Protein AF-A0A9E1RRP9-F1 (afdb_monomer)

Foldseek 3Di:
DAKDAFWDQWFKWKKKWFKQLQFKAFDDDKDAKPQCVPFDKDWDSPDRRMIIIMTGDLIGGGHMITGIDTDMDTNYDAQDKMKGFMDIPDIAGNVRDGDDDDDDIDMDGHHPPVRARQLDPPRPRDQDLVSLVVLDCQQVPVDPDDCSLVPVPPVGRHNVSSVVSVCSRVVVD

Radius of gyration: 20.76 Å; Cα contacts (8 Å, |Δi|>4): 388; chains: 1; bounding box: 47×28×56 Å

Mean predicted aligned error: 5.24 Å

Structure (mmCIF, N/CA/C/O backbone):
data_AF-A0A9E1RRP9-F1
#
_entry.id   AF-A0A9E1RRP9-F1
#
loop_
_atom_site.group_PDB
_atom_site.id
_atom_site.type_symbol
_atom_site.label_atom_id
_atom_site.label_alt_id
_atom_site.label_comp_id
_atom_site.label_asym_id
_atom_site.label_entity_id
_atom_site.label_seq_id
_atom_site.pdbx_PDB_ins_code
_atom_site.Cartn_x
_atom_site.Cartn_y
_atom_site.Cartn_z
_atom_site.occupancy
_atom_site.B_iso_or_equiv
_atom_site.auth_seq_id
_atom_site.auth_comp_id
_atom_site.auth_asym_id
_atom_site.auth_atom_id
_atom_site.pdbx_PDB_model_num
ATOM 1 N N . PRO A 1 1 ? -2.153 -0.685 -7.181 1.00 95.00 1 PRO A N 1
ATOM 2 C CA . PRO A 1 1 ? -1.356 -0.326 -8.383 1.00 95.00 1 PRO A CA 1
ATOM 3 C C . PRO A 1 1 ? -0.142 0.499 -7.963 1.00 95.00 1 PRO A C 1
ATOM 5 O O . PRO A 1 1 ? -0.232 1.221 -6.974 1.00 95.00 1 PRO A O 1
ATOM 8 N N . VAL A 1 2 ? 0.952 0.414 -8.715 1.00 97.69 2 VAL A N 1
ATOM 9 C CA . VAL A 1 2 ? 2.134 1.271 -8.552 1.00 97.69 2 VAL A CA 1
ATOM 10 C C . VAL A 1 2 ? 2.163 2.253 -9.710 1.00 97.69 2 VAL A C 1
ATOM 12 O O . VAL A 1 2 ? 2.036 1.839 -10.865 1.00 97.69 2 VAL A O 1
ATOM 15 N N . TYR A 1 3 ? 2.317 3.539 -9.410 1.00 98.12 3 TYR A N 1
ATOM 16 C CA . TYR A 1 3 ? 2.347 4.603 -10.406 1.00 98.12 3 TYR A CA 1
ATOM 17 C C . TYR A 1 3 ? 3.750 5.168 -10.574 1.00 98.12 3 TYR A C 1
ATOM 19 O O . TYR A 1 3 ? 4.485 5.317 -9.602 1.00 98.12 3 TYR A O 1
ATOM 27 N N . LEU A 1 4 ? 4.061 5.559 -11.805 1.00 97.62 4 LEU A N 1
ATOM 28 C CA . LEU A 1 4 ? 5.110 6.523 -12.094 1.00 97.62 4 LEU A CA 1
ATOM 29 C C . LEU A 1 4 ? 4.428 7.824 -12.516 1.00 97.62 4 LEU A C 1
ATOM 31 O O . LEU A 1 4 ? 3.531 7.822 -13.365 1.00 97.62 4 LEU A O 1
ATOM 35 N N . LEU A 1 5 ? 4.804 8.921 -11.866 1.00 97.81 5 LEU A N 1
ATOM 36 C CA . LEU A 1 5 ? 4.185 10.228 -12.050 1.00 97.81 5 LEU A CA 1
ATOM 37 C C . LEU A 1 5 ? 5.141 11.131 -12.816 1.00 97.81 5 LEU A C 1
ATOM 39 O O . LEU A 1 5 ? 6.305 11.226 -12.442 1.00 97.81 5 LEU A O 1
ATOM 43 N N . ARG A 1 6 ? 4.628 11.835 -13.833 1.00 96.62 6 ARG A N 1
ATOM 44 C CA . ARG A 1 6 ? 5.395 12.830 -14.605 1.00 96.62 6 ARG A CA 1
ATOM 45 C C . ARG A 1 6 ? 6.738 12.281 -15.105 1.00 96.62 6 ARG A C 1
ATOM 47 O O . ARG A 1 6 ? 7.742 12.979 -15.055 1.00 96.62 6 ARG A O 1
ATOM 54 N N . SER A 1 7 ? 6.738 11.033 -15.568 1.00 95.38 7 SER A N 1
ATOM 55 C CA . SER A 1 7 ? 7.911 10.428 -16.183 1.00 95.38 7 SER A CA 1
ATOM 56 C C . SER A 1 7 ? 8.365 11.276 -17.360 1.00 95.38 7 SER A C 1
ATOM 58 O O . SER A 1 7 ? 7.553 11.622 -18.224 1.00 95.38 7 SER A O 1
ATOM 60 N N . ASP A 1 8 ? 9.655 11.565 -17.401 1.00 95.31 8 ASP A N 1
ATOM 61 C CA . ASP A 1 8 ? 10.310 12.210 -18.523 1.00 95.31 8 ASP A CA 1
ATOM 62 C C . ASP A 1 8 ? 11.466 11.304 -18.936 1.00 95.31 8 ASP A C 1
ATOM 64 O O . ASP A 1 8 ? 12.505 11.261 -18.288 1.00 95.31 8 ASP A O 1
ATOM 68 N N . ASN A 1 9 ? 11.225 10.486 -19.962 1.00 96.44 9 ASN A N 1
ATOM 69 C CA . ASN A 1 9 ? 12.225 9.623 -20.584 1.00 96.44 9 ASN A CA 1
ATOM 70 C C . ASN A 1 9 ? 12.779 8.449 -19.739 1.00 96.44 9 ASN A C 1
ATOM 72 O O . ASN A 1 9 ? 13.891 7.994 -19.982 1.00 96.44 9 ASN A O 1
ATOM 76 N N . VAL A 1 10 ? 12.027 7.875 -18.794 1.00 97.94 10 VAL A N 1
ATOM 77 C CA . VAL A 1 10 ? 12.523 6.737 -17.983 1.00 97.94 10 VAL A CA 1
ATOM 78 C C . VAL A 1 10 ? 12.509 5.422 -18.775 1.00 97.94 10 VAL A C 1
ATOM 80 O O . VAL A 1 10 ? 11.447 4.945 -19.167 1.00 97.94 10 VAL A O 1
ATOM 83 N N . ALA A 1 11 ? 13.662 4.794 -19.000 1.00 98.00 11 ALA A N 1
ATOM 84 C CA . ALA A 1 11 ? 13.782 3.551 -19.774 1.00 98.00 11 ALA A CA 1
ATOM 85 C C . ALA A 1 11 ? 13.729 2.280 -18.922 1.00 98.00 11 ALA A C 1
ATOM 87 O O . ALA A 1 11 ? 13.244 1.244 -19.385 1.00 98.00 11 ALA A O 1
ATOM 88 N N . ASN A 1 12 ? 14.235 2.339 -17.690 1.00 98.25 12 ASN A N 1
ATOM 89 C CA . ASN A 1 12 ? 14.232 1.209 -16.769 1.00 98.25 12 ASN A CA 1
ATOM 90 C C . ASN A 1 12 ? 14.070 1.665 -15.316 1.00 98.25 12 ASN A C 1
ATOM 92 O O . ASN A 1 12 ? 14.429 2.794 -14.979 1.00 98.25 12 ASN A O 1
ATOM 96 N N . ILE A 1 13 ? 13.542 0.770 -14.477 1.00 98.38 13 ILE A N 1
ATOM 97 C CA . ILE A 1 13 ? 13.528 0.901 -13.016 1.00 98.38 13 ILE A CA 1
ATOM 98 C C . ILE A 1 13 ? 13.678 -0.491 -12.395 1.00 98.38 13 ILE A C 1
ATOM 100 O O . ILE A 1 13 ? 12.988 -1.416 -12.822 1.00 98.38 13 ILE A O 1
ATOM 104 N N . ASN A 1 14 ? 14.492 -0.603 -11.342 1.00 98.56 14 ASN A N 1
ATOM 105 C CA . ASN A 1 14 ? 14.400 -1.660 -10.333 1.00 98.56 14 ASN A CA 1
ATOM 106 C C . ASN A 1 14 ? 13.906 -1.056 -9.018 1.00 98.56 14 ASN A C 1
ATOM 108 O O . ASN A 1 14 ? 14.507 -0.113 -8.492 1.00 98.56 14 ASN A O 1
ATOM 112 N N . PHE A 1 15 ? 12.823 -1.601 -8.477 1.00 98.31 15 PHE A N 1
ATOM 113 C CA . PHE A 1 15 ? 12.250 -1.138 -7.223 1.00 98.31 15 PHE A CA 1
ATOM 114 C C . PHE A 1 15 ? 11.746 -2.294 -6.366 1.00 98.31 15 PHE A C 1
ATOM 116 O O . PHE A 1 15 ? 11.433 -3.380 -6.858 1.00 98.31 15 PHE A O 1
ATOM 123 N N . GLU A 1 16 ? 11.660 -2.047 -5.067 1.00 98.44 16 GLU A N 1
ATOM 124 C CA . GLU A 1 16 ? 11.088 -2.974 -4.105 1.00 98.44 16 GLU A CA 1
ATOM 125 C C . GLU A 1 16 ? 9.910 -2.313 -3.394 1.00 98.44 16 GLU A C 1
ATOM 127 O O . GLU A 1 16 ? 9.893 -1.100 -3.160 1.00 98.44 16 GLU A O 1
ATOM 132 N N . ILE A 1 17 ? 8.914 -3.127 -3.058 1.00 98.38 17 ILE A N 1
ATOM 133 C CA . ILE A 1 17 ? 7.827 -2.749 -2.162 1.00 98.38 17 ILE A CA 1
ATOM 134 C C . ILE A 1 17 ? 7.953 -3.593 -0.912 1.00 98.38 17 ILE A C 1
ATOM 136 O O . ILE A 1 17 ? 7.811 -4.814 -0.992 1.00 98.38 17 ILE A O 1
ATOM 140 N N . THR A 1 18 ? 8.182 -2.955 0.230 1.00 98.44 18 THR A N 1
ATOM 141 C CA . THR A 1 18 ? 8.157 -3.643 1.520 1.00 98.44 18 THR A CA 1
ATOM 142 C C . THR A 1 18 ? 6.806 -3.485 2.203 1.00 98.44 18 THR A C 1
ATOM 144 O O . THR A 1 18 ? 6.118 -2.477 2.027 1.00 98.44 18 THR A O 1
ATOM 147 N N . TYR A 1 19 ? 6.411 -4.521 2.938 1.00 98.38 19 TYR A N 1
ATOM 148 C CA . TYR A 1 19 ? 5.128 -4.634 3.627 1.00 98.38 19 TYR A CA 1
ATOM 149 C C . TYR A 1 19 ? 5.251 -5.564 4.846 1.00 98.38 19 TYR A C 1
ATOM 151 O O . TYR A 1 19 ? 6.247 -6.264 5.018 1.00 98.38 19 TYR A O 1
ATOM 159 N N . ASP A 1 20 ? 4.226 -5.585 5.695 1.00 98.06 20 ASP A N 1
ATOM 160 C CA . ASP A 1 20 ? 4.104 -6.521 6.813 1.00 98.06 20 ASP A CA 1
ATOM 161 C C . ASP A 1 20 ? 3.324 -7.750 6.341 1.00 98.06 20 ASP A C 1
ATOM 163 O O . ASP A 1 20 ? 2.123 -7.676 6.063 1.00 98.06 20 ASP A O 1
ATOM 167 N N . ALA A 1 21 ? 4.023 -8.881 6.246 1.00 97.69 21 ALA A N 1
ATOM 168 C CA . ALA A 1 21 ? 3.465 -10.145 5.775 1.00 97.69 21 ALA A CA 1
ATOM 169 C C . ALA A 1 21 ? 2.413 -10.751 6.720 1.00 97.69 21 ALA A C 1
ATOM 171 O O . ALA A 1 21 ? 1.678 -11.644 6.303 1.00 97.69 21 ALA A O 1
ATOM 172 N N . ASN A 1 22 ? 2.303 -10.2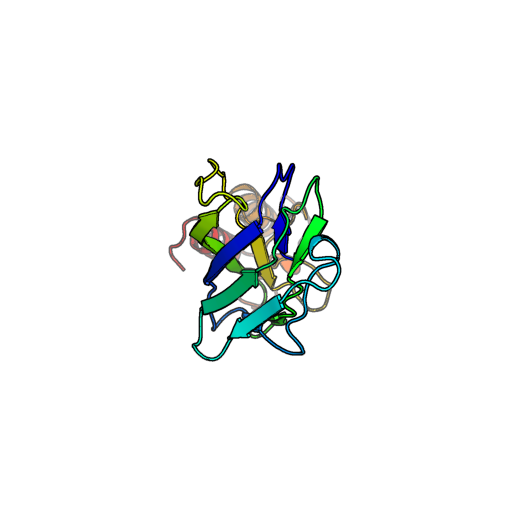65 7.961 1.00 97.31 22 ASN A N 1
ATOM 173 C CA . ASN A 1 22 ? 1.218 -10.647 8.867 1.00 97.31 22 ASN A CA 1
ATOM 174 C C . ASN A 1 22 ? -0.074 -9.865 8.594 1.00 97.31 22 ASN A C 1
ATOM 176 O O . ASN A 1 22 ? -1.127 -10.246 9.095 1.00 97.31 22 ASN A O 1
ATOM 180 N N . VAL A 1 23 ? -0.012 -8.787 7.803 1.00 96.88 23 VAL A N 1
ATOM 181 C CA . VAL A 1 23 ? -1.164 -7.928 7.492 1.00 96.88 23 VAL A CA 1
ATOM 182 C C . VAL A 1 23 ? -1.693 -8.193 6.086 1.00 96.88 23 VAL A C 1
ATOM 184 O O . VAL A 1 23 ? -2.899 -8.366 5.891 1.00 96.88 23 VAL A O 1
ATOM 187 N N . ALA A 1 24 ? -0.809 -8.254 5.093 1.00 97.56 24 ALA A N 1
ATOM 188 C CA . ALA A 1 24 ? -1.181 -8.509 3.707 1.00 97.56 24 ALA A CA 1
ATOM 189 C C . ALA A 1 24 ? -0.111 -9.345 3.003 1.00 97.56 24 ALA A C 1
ATOM 191 O O . ALA A 1 24 ? 1.074 -9.219 3.298 1.00 97.56 24 ALA A O 1
ATOM 192 N N . VAL A 1 25 ? -0.527 -10.166 2.040 1.00 97.75 25 VAL A N 1
ATOM 193 C CA . VAL A 1 25 ? 0.382 -10.957 1.196 1.00 97.75 25 VAL A CA 1
ATOM 194 C C . VAL A 1 25 ? 0.037 -10.761 -0.281 1.00 97.75 25 VAL A C 1
ATOM 196 O O . VAL A 1 25 ? -1.151 -10.698 -0.605 1.00 97.75 25 VAL A O 1
ATOM 199 N N . PRO A 1 26 ? 1.025 -10.649 -1.188 1.00 97.31 26 PRO A N 1
ATOM 200 C CA . PRO A 1 26 ? 0.771 -10.661 -2.623 1.00 97.31 26 PRO A CA 1
ATOM 201 C C . PRO A 1 26 ? 0.034 -11.944 -3.019 1.00 97.31 26 PRO A C 1
ATOM 203 O O . PRO A 1 26 ? 0.439 -13.034 -2.614 1.00 97.31 26 PRO A O 1
ATOM 206 N N . ASP A 1 27 ? -1.054 -11.818 -3.776 1.00 96.25 27 ASP A N 1
ATOM 207 C CA . ASP A 1 27 ? -1.887 -12.958 -4.171 1.00 96.25 27 ASP A CA 1
ATOM 208 C C . ASP A 1 27 ? -2.540 -12.717 -5.534 1.00 96.25 27 ASP A C 1
ATOM 210 O O . ASP A 1 27 ? -3.318 -11.777 -5.695 1.00 96.25 27 ASP A O 1
ATOM 214 N N . GLY A 1 28 ? -2.212 -13.564 -6.511 1.00 94.62 28 GLY A N 1
ATOM 215 C CA . GLY A 1 28 ? -2.590 -13.417 -7.918 1.00 94.62 28 GLY A CA 1
ATOM 216 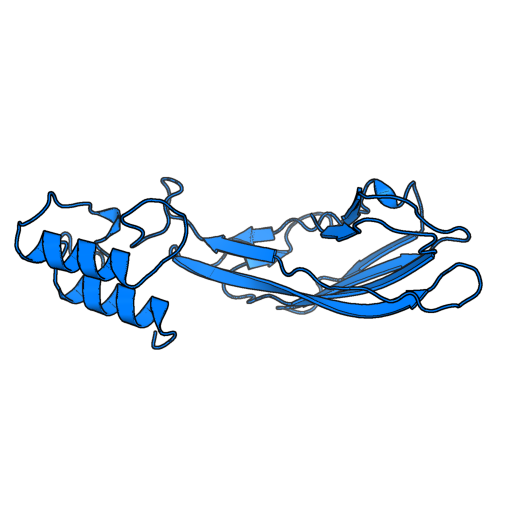C C . GLY A 1 28 ? -1.428 -13.003 -8.824 1.00 94.62 28 GLY A C 1
ATOM 217 O O . GLY A 1 28 ? -0.272 -12.937 -8.402 1.00 94.62 28 GLY A O 1
ATOM 218 N N . ASP A 1 29 ? -1.744 -12.731 -10.091 1.00 95.38 29 ASP A N 1
ATOM 219 C CA . ASP A 1 29 ? -0.738 -12.384 -11.093 1.00 95.38 29 ASP A CA 1
ATOM 220 C C . ASP A 1 29 ? -0.225 -10.954 -10.899 1.00 95.38 29 ASP A C 1
ATOM 222 O O . ASP A 1 29 ? -0.987 -9.982 -10.892 1.00 95.38 29 ASP A O 1
ATOM 226 N N . LEU A 1 30 ? 1.096 -10.818 -10.787 1.00 96.75 30 LEU A N 1
ATOM 227 C CA . LEU A 1 30 ? 1.769 -9.526 -10.801 1.00 96.75 30 LEU A CA 1
ATOM 228 C C . LEU A 1 30 ? 2.041 -9.156 -12.256 1.00 96.75 30 LEU A C 1
ATOM 230 O O . LEU A 1 30 ? 2.852 -9.795 -12.926 1.00 96.75 30 LEU A O 1
ATOM 234 N N . VAL A 1 31 ? 1.359 -8.124 -12.747 1.00 97.06 31 VAL A N 1
ATOM 235 C CA . VAL A 1 31 ? 1.365 -7.773 -14.173 1.00 97.06 31 VAL A CA 1
ATOM 236 C C . VAL A 1 31 ? 1.871 -6.359 -14.424 1.00 97.06 31 VAL A C 1
ATOM 238 O O . VAL A 1 31 ? 1.775 -5.468 -13.574 1.00 97.06 31 VAL A O 1
ATOM 241 N N . ALA A 1 32 ? 2.400 -6.160 -15.630 1.00 97.81 32 ALA A N 1
ATOM 242 C CA . ALA A 1 32 ? 2.853 -4.867 -16.114 1.00 97.81 32 ALA A CA 1
ATOM 243 C C . ALA A 1 32 ? 1.717 -3.834 -16.096 1.00 97.81 32 ALA A C 1
ATOM 245 O O . ALA A 1 32 ? 0.565 -4.127 -16.427 1.00 97.81 32 ALA A O 1
ATOM 246 N N . GLY A 1 33 ? 2.054 -2.601 -15.729 1.00 97.06 33 GLY A N 1
ATOM 247 C CA . GLY A 1 33 ? 1.132 -1.478 -15.818 1.00 97.06 33 GLY A CA 1
ATOM 248 C C . GLY A 1 33 ? 1.027 -0.899 -17.233 1.00 97.06 33 GLY A C 1
ATOM 249 O O . GLY A 1 33 ? 1.878 -1.116 -18.098 1.00 97.06 33 GLY A O 1
ATOM 250 N N . ASN A 1 34 ? -0.031 -0.126 -17.467 1.00 96.69 34 ASN A N 1
ATOM 251 C CA . ASN A 1 34 ? -0.350 0.434 -18.782 1.00 96.69 34 ASN A CA 1
ATOM 252 C C . ASN A 1 34 ? 0.704 1.412 -19.331 1.00 96.69 34 ASN A C 1
ATOM 254 O O . ASN A 1 34 ? 0.807 1.556 -20.547 1.00 96.69 34 ASN A O 1
ATOM 258 N N . LEU A 1 35 ? 1.498 2.056 -18.470 1.00 97.50 35 LEU A N 1
ATOM 259 C CA . LEU A 1 35 ? 2.549 2.986 -18.890 1.00 97.50 35 LEU A CA 1
ATOM 260 C C . LEU A 1 35 ? 3.675 2.274 -19.649 1.00 97.50 35 LEU A C 1
ATOM 262 O O . LEU A 1 35 ? 4.350 2.879 -20.478 1.00 97.50 35 LEU A O 1
ATOM 266 N N . LEU A 1 36 ? 3.876 0.983 -19.375 1.00 96.75 36 LEU A N 1
ATOM 267 C CA . LEU A 1 36 ? 4.991 0.226 -19.930 1.00 96.75 36 LEU A CA 1
ATOM 268 C C . LEU A 1 36 ? 4.801 -0.107 -21.413 1.00 96.75 36 LEU A C 1
ATOM 270 O O . LEU A 1 36 ? 5.791 -0.320 -22.110 1.00 96.75 36 LEU A O 1
ATOM 274 N N . GLY A 1 37 ? 3.563 -0.122 -21.921 1.00 92.25 37 GLY A N 1
ATOM 275 C CA . GLY A 1 37 ? 3.284 -0.271 -23.354 1.00 92.25 37 GLY A CA 1
ATOM 276 C C . GLY A 1 37 ? 3.909 -1.516 -23.999 1.00 92.25 37 GLY A C 1
ATOM 277 O O . GLY A 1 37 ? 4.372 -1.438 -25.130 1.00 92.25 37 GLY A O 1
ATOM 278 N N . GLY A 1 38 ? 3.977 -2.639 -23.273 1.00 90.75 38 GLY A N 1
ATOM 279 C CA . GLY A 1 38 ? 4.562 -3.896 -23.764 1.00 90.75 38 GLY A CA 1
ATOM 280 C C . GLY A 1 38 ? 6.073 -4.059 -23.548 1.00 90.75 38 GLY A C 1
ATOM 281 O O . GLY A 1 38 ? 6.652 -5.016 -24.055 1.00 90.75 38 GLY A O 1
ATOM 282 N N . ARG A 1 39 ? 6.718 -3.155 -22.798 1.00 95.88 39 ARG A N 1
ATOM 283 C CA . ARG A 1 39 ? 8.112 -3.307 -22.339 1.00 95.88 39 ARG A CA 1
ATOM 284 C C . ARG A 1 39 ? 8.306 -4.556 -21.475 1.00 95.88 39 ARG A C 1
ATOM 286 O O . ARG A 1 39 ? 7.347 -5.094 -20.919 1.00 95.88 39 ARG A O 1
ATOM 293 N N . LEU A 1 40 ? 9.564 -4.982 -21.338 1.00 98.06 40 LEU A N 1
ATOM 294 C CA . LEU A 1 40 ? 9.918 -6.092 -20.458 1.00 98.06 40 LEU A CA 1
ATOM 295 C C . LEU A 1 40 ? 9.545 -5.736 -19.024 1.00 98.06 40 LEU A C 1
ATOM 297 O O . LEU A 1 40 ? 9.823 -4.633 -18.560 1.00 98.06 40 LEU A O 1
ATOM 301 N N . PHE A 1 41 ? 8.934 -6.687 -18.332 1.00 98.44 41 PHE A N 1
ATOM 302 C CA . PHE A 1 41 ? 8.489 -6.549 -16.957 1.00 98.44 41 PHE A CA 1
ATOM 303 C C . PHE A 1 41 ? 8.699 -7.878 -16.240 1.00 98.44 41 PHE A C 1
ATOM 305 O O . PHE A 1 41 ? 8.425 -8.940 -16.801 1.00 98.44 41 PHE A O 1
ATOM 312 N N . SER A 1 42 ? 9.168 -7.816 -15.001 1.00 98.25 42 SER A N 1
ATOM 313 C CA . SER A 1 42 ? 9.251 -8.972 -14.119 1.00 98.25 42 SER A CA 1
ATOM 314 C C . SER A 1 42 ? 8.990 -8.547 -12.682 1.00 98.25 42 SER A C 1
ATOM 316 O O . SER A 1 42 ? 9.365 -7.448 -12.267 1.00 98.25 42 SER A O 1
ATOM 318 N N . ALA A 1 43 ? 8.357 -9.430 -11.919 1.00 98.06 43 ALA A N 1
ATOM 319 C CA . ALA A 1 43 ? 8.093 -9.231 -10.508 1.00 98.06 43 ALA A CA 1
ATOM 320 C C . ALA A 1 43 ? 8.291 -10.541 -9.739 1.00 98.06 43 ALA A C 1
ATOM 322 O O . ALA A 1 43 ? 7.955 -11.618 -10.229 1.00 98.06 43 ALA A O 1
ATOM 323 N N . ASN A 1 44 ? 8.833 -10.442 -8.529 1.00 97.88 44 ASN A N 1
ATOM 324 C CA . ASN A 1 44 ? 9.131 -11.573 -7.662 1.00 97.88 44 ASN A CA 1
ATOM 325 C C . ASN A 1 44 ? 8.622 -11.301 -6.231 1.00 97.88 44 ASN A C 1
ATOM 327 O O . ASN A 1 44 ? 9.246 -10.511 -5.513 1.00 97.88 44 ASN A O 1
ATOM 331 N N . PRO A 1 45 ? 7.523 -11.954 -5.808 1.00 96.75 45 PRO A N 1
ATOM 332 C CA . PRO A 1 45 ? 7.005 -11.902 -4.441 1.00 96.75 45 PRO A CA 1
ATOM 333 C C . PRO A 1 45 ? 7.534 -13.045 -3.548 1.00 96.75 45 PRO A C 1
ATOM 335 O O . PRO A 1 45 ? 6.931 -13.345 -2.524 1.00 96.75 45 PRO A O 1
ATOM 338 N N . GLY A 1 46 ? 8.607 -13.738 -3.951 1.00 92.88 46 GLY A N 1
ATOM 339 C CA . GLY A 1 46 ? 9.044 -14.999 -3.341 1.00 92.88 46 GLY A CA 1
ATOM 340 C C . GLY A 1 46 ? 9.519 -14.913 -1.887 1.00 92.88 46 GLY A C 1
ATOM 341 O O . GLY A 1 46 ? 9.542 -15.938 -1.212 1.00 92.88 46 GLY A O 1
ATOM 342 N N . ASP A 1 47 ? 9.849 -13.714 -1.400 1.00 96.69 47 ASP A N 1
ATOM 343 C CA . ASP A 1 47 ? 10.231 -13.485 -0.007 1.00 96.69 47 ASP A CA 1
ATOM 344 C C . ASP A 1 47 ? 9.097 -12.756 0.742 1.00 96.69 47 ASP A C 1
ATOM 346 O O . ASP A 1 47 ? 8.637 -11.701 0.288 1.00 96.69 47 ASP A O 1
ATOM 350 N N . PRO A 1 48 ? 8.654 -13.251 1.913 1.00 96.62 48 PRO A N 1
ATOM 351 C CA . PRO A 1 48 ? 7.671 -12.551 2.731 1.00 96.62 48 PRO A CA 1
ATOM 352 C C . PRO A 1 48 ? 8.126 -11.135 3.101 1.00 96.62 48 PRO A C 1
ATOM 354 O O . PRO A 1 48 ? 9.262 -10.918 3.521 1.00 96.62 48 PRO A O 1
ATOM 357 N N . GLY A 1 49 ? 7.216 -10.171 2.976 1.00 97.75 49 GLY A N 1
ATOM 358 C CA . GLY A 1 49 ? 7.449 -8.772 3.343 1.00 97.75 49 GLY A CA 1
ATOM 359 C C . GLY A 1 49 ? 8.138 -7.931 2.267 1.00 97.75 49 GLY A C 1
ATOM 360 O O . GLY A 1 49 ? 8.335 -6.735 2.482 1.00 97.75 49 GLY A O 1
ATOM 361 N N . ILE A 1 50 ? 8.474 -8.507 1.105 1.00 98.19 50 ILE A N 1
ATOM 362 C CA . ILE A 1 50 ? 9.045 -7.764 -0.021 1.00 98.19 50 ILE A CA 1
ATOM 363 C C . ILE A 1 50 ? 8.525 -8.254 -1.379 1.00 98.19 50 ILE A C 1
ATOM 365 O O . ILE A 1 50 ? 8.371 -9.446 -1.625 1.00 98.19 50 ILE A O 1
ATOM 369 N N . VAL A 1 51 ? 8.258 -7.321 -2.291 1.00 98.50 51 VAL A N 1
ATOM 370 C CA . VAL A 1 51 ? 8.058 -7.606 -3.718 1.00 98.50 51 VAL A CA 1
ATOM 371 C C . VAL A 1 51 ? 9.132 -6.874 -4.497 1.00 98.50 51 VAL A C 1
ATOM 373 O O . VAL A 1 51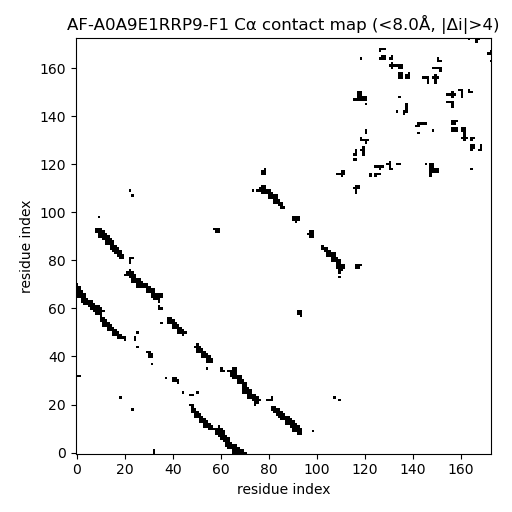 ? 9.220 -5.651 -4.410 1.00 98.50 51 VAL A O 1
ATOM 376 N N . ARG A 1 52 ? 9.930 -7.605 -5.276 1.00 98.56 52 ARG A N 1
ATOM 377 C CA . ARG A 1 52 ? 10.946 -7.018 -6.162 1.00 98.56 52 ARG A CA 1
ATOM 378 C C . ARG A 1 52 ? 10.385 -6.900 -7.562 1.00 98.56 52 ARG A C 1
ATOM 380 O O . ARG A 1 52 ? 9.834 -7.872 -8.072 1.00 98.56 52 ARG A O 1
ATOM 387 N N . VAL A 1 53 ? 10.520 -5.737 -8.178 1.00 98.62 53 VAL A N 1
ATOM 388 C CA . VAL A 1 53 ? 9.932 -5.447 -9.485 1.00 98.62 53 VAL A CA 1
ATOM 389 C C . VAL A 1 53 ? 10.952 -4.735 -10.357 1.00 98.62 53 VAL A C 1
ATOM 391 O O . VAL A 1 53 ? 11.682 -3.859 -9.895 1.00 98.62 53 VAL A O 1
ATOM 394 N N . GLY A 1 54 ? 10.976 -5.103 -11.632 1.00 98.38 54 GLY A N 1
ATOM 39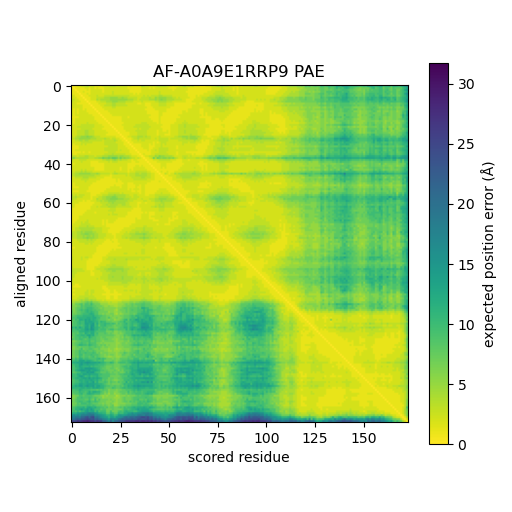5 C CA . GLY A 1 54 ? 11.795 -4.443 -12.631 1.00 98.38 54 GLY A CA 1
ATOM 396 C C . GLY A 1 54 ? 11.066 -4.310 -13.958 1.00 98.38 54 GLY A C 1
ATOM 397 O O . GLY A 1 54 ? 10.290 -5.187 -14.346 1.00 98.38 54 GLY A O 1
ATOM 398 N N . PHE A 1 55 ? 11.342 -3.224 -14.674 1.00 98.38 55 PHE A N 1
ATOM 399 C CA . PHE A 1 55 ? 11.000 -3.115 -16.088 1.00 98.38 55 PHE A CA 1
ATOM 400 C C . PHE A 1 55 ? 12.154 -2.523 -16.888 1.00 98.38 55 PHE A C 1
ATOM 402 O O . PHE A 1 55 ? 12.976 -1.775 -16.354 1.00 98.38 55 PHE A O 1
ATOM 409 N N . SER A 1 56 ? 12.193 -2.830 -18.182 1.00 98.25 56 SER A N 1
ATOM 410 C CA . SER A 1 56 ? 13.160 -2.244 -19.107 1.00 98.25 56 SER A CA 1
ATOM 411 C C . SER A 1 56 ? 12.611 -2.123 -20.529 1.00 98.25 56 SER A C 1
ATOM 413 O O . SER A 1 56 ? 11.826 -2.949 -21.004 1.00 98.25 56 SER A O 1
ATOM 415 N N . GLY A 1 57 ? 13.035 -1.070 -21.220 1.00 96.81 57 GLY A N 1
ATOM 416 C CA . GLY A 1 57 ? 12.777 -0.835 -22.636 1.00 96.81 57 GLY A CA 1
ATOM 417 C C . GLY A 1 57 ? 13.963 -0.157 -23.315 1.00 96.81 57 GLY A C 1
ATOM 418 O O . GLY A 1 57 ? 14.887 0.308 -22.652 1.00 96.81 57 GLY A O 1
ATOM 419 N N . THR A 1 58 ? 13.932 -0.106 -24.646 1.00 95.19 58 THR A N 1
ATOM 420 C CA . THR A 1 58 ? 14.925 0.624 -25.453 1.00 95.19 58 THR A CA 1
ATOM 421 C C . THR A 1 58 ? 14.687 2.133 -25.444 1.00 95.19 58 THR A C 1
ATOM 423 O O . THR A 1 58 ? 15.641 2.895 -25.526 1.00 95.19 58 THR A O 1
ATOM 426 N N . ASP A 1 59 ? 13.426 2.550 -25.289 1.00 95.44 59 ASP A N 1
ATOM 427 C CA . ASP A 1 59 ? 13.002 3.950 -25.255 1.00 95.44 59 ASP A CA 1
ATOM 428 C C . ASP A 1 59 ? 12.320 4.290 -23.925 1.00 95.44 59 ASP A C 1
ATOM 430 O O . ASP A 1 59 ? 11.656 3.440 -23.308 1.00 95.44 59 ASP A O 1
ATOM 434 N N . GLY A 1 60 ? 12.413 5.558 -23.524 1.00 96.00 60 GLY A N 1
ATOM 435 C CA . GLY A 1 60 ? 11.814 6.065 -22.296 1.00 96.00 60 GLY A CA 1
ATOM 436 C C . GLY A 1 60 ? 10.282 6.026 -22.291 1.00 96.00 60 GLY A C 1
ATOM 437 O O . GLY A 1 60 ? 9.631 6.107 -23.337 1.00 96.00 60 GLY A O 1
ATOM 438 N N . VAL A 1 61 ? 9.689 5.893 -21.104 1.00 97.31 61 VAL A N 1
ATOM 439 C CA . VAL A 1 61 ? 8.261 6.134 -20.867 1.00 97.31 61 VAL A CA 1
ATOM 440 C C . VAL A 1 61 ? 8.039 7.585 -20.448 1.00 97.31 61 VAL A C 1
ATOM 442 O O . VAL A 1 61 ? 8.864 8.180 -19.752 1.00 97.31 61 VAL A O 1
ATOM 445 N N . PHE A 1 62 ? 6.904 8.150 -20.855 1.00 97.25 62 PHE A N 1
ATOM 446 C CA . PHE A 1 62 ? 6.566 9.555 -20.632 1.00 97.25 62 PHE A CA 1
ATOM 447 C C . PHE A 1 62 ? 5.197 9.701 -19.974 1.00 97.25 62 PHE A C 1
ATOM 449 O O . PHE A 1 62 ? 4.280 8.918 -20.228 1.00 97.25 62 PHE A O 1
ATOM 456 N N . GLY A 1 63 ? 5.044 10.747 -19.169 1.00 97.25 63 GLY A N 1
ATOM 457 C CA . GLY A 1 63 ? 3.790 11.092 -18.515 1.00 97.25 63 GLY A CA 1
ATOM 458 C C . GLY A 1 63 ? 3.511 10.272 -17.257 1.00 97.25 63 GLY A C 1
ATOM 459 O O . GLY A 1 63 ? 4.416 9.816 -16.562 1.00 97.25 63 GLY A O 1
ATOM 460 N N . THR A 1 64 ? 2.231 10.145 -16.927 1.00 98.12 64 THR A N 1
ATOM 461 C CA . THR A 1 64 ? 1.766 9.509 -15.692 1.00 98.12 64 THR A CA 1
ATOM 462 C C . THR A 1 64 ? 0.978 8.250 -16.013 1.00 98.12 64 THR A C 1
ATOM 464 O O . THR A 1 64 ? 0.053 8.287 -16.823 1.00 98.12 64 THR A O 1
ATOM 467 N N . GLY A 1 65 ? 1.284 7.151 -15.328 1.00 97.94 65 GLY A N 1
ATOM 468 C CA . GLY A 1 65 ? 0.553 5.901 -15.496 1.00 97.94 65 GLY A CA 1
ATOM 469 C C . GLY A 1 65 ? 1.002 4.811 -14.535 1.00 97.94 65 GLY A C 1
ATOM 470 O O . GLY A 1 65 ? 1.863 5.021 -13.681 1.00 97.94 65 GLY A O 1
ATOM 471 N N . THR A 1 66 ? 0.389 3.637 -14.663 1.00 97.88 66 THR A N 1
ATOM 472 C CA . THR A 1 66 ? 0.741 2.479 -13.833 1.00 97.88 66 THR A CA 1
ATOM 473 C C . THR A 1 66 ? 1.965 1.773 -14.398 1.00 97.88 66 THR A C 1
ATOM 475 O O . THR A 1 66 ? 2.037 1.544 -15.605 1.00 97.88 66 THR A O 1
ATOM 478 N N . VAL A 1 67 ? 2.902 1.394 -13.530 1.00 97.75 67 VAL A N 1
ATOM 479 C CA . VAL A 1 67 ? 4.068 0.563 -13.882 1.00 97.75 67 VAL A CA 1
ATOM 480 C C . VAL A 1 67 ? 3.878 -0.894 -13.478 1.00 97.75 67 VAL A C 1
ATOM 482 O O . VAL A 1 67 ? 4.390 -1.782 -14.150 1.00 97.75 67 VAL A O 1
ATOM 485 N N . ALA A 1 68 ? 3.091 -1.157 -12.433 1.00 97.69 68 ALA A N 1
ATOM 486 C CA . ALA A 1 68 ? 2.800 -2.508 -11.972 1.00 97.69 68 ALA A CA 1
ATOM 487 C C . ALA A 1 68 ? 1.409 -2.605 -11.335 1.00 97.69 68 ALA A C 1
ATOM 489 O O . ALA A 1 68 ? 0.956 -1.691 -10.634 1.00 97.69 68 ALA A O 1
ATOM 490 N N . TRP A 1 69 ? 0.767 -3.753 -11.516 1.00 97.25 69 TRP A N 1
ATOM 491 C CA . TRP A 1 69 ? -0.374 -4.197 -10.724 1.00 97.25 69 TRP A CA 1
ATOM 492 C C . TRP A 1 69 ? 0.064 -5.357 -9.843 1.00 97.25 69 TRP A C 1
ATOM 494 O O . TRP A 1 69 ? 0.488 -6.395 -10.339 1.00 97.25 69 TRP A O 1
ATOM 504 N N . ILE A 1 70 ? -0.016 -5.144 -8.531 1.00 97.25 70 ILE A N 1
ATOM 505 C CA . ILE A 1 70 ? 0.364 -6.121 -7.512 1.00 97.25 70 ILE A CA 1
ATOM 506 C C . ILE A 1 70 ? -0.879 -6.342 -6.652 1.00 97.25 70 ILE A C 1
ATOM 508 O O . ILE A 1 70 ? -1.203 -5.470 -5.836 1.00 97.25 70 ILE A O 1
ATOM 512 N N . PRO A 1 71 ? -1.641 -7.418 -6.898 1.00 96.94 71 PRO A N 1
ATOM 513 C CA . PRO A 1 71 ? -2.787 -7.758 -6.073 1.00 96.94 71 PRO A CA 1
ATOM 514 C C . PRO A 1 71 ? -2.317 -8.255 -4.701 1.00 96.94 71 PRO A C 1
ATOM 516 O O . PRO A 1 71 ? -1.323 -8.971 -4.589 1.00 96.94 71 PRO A O 1
ATOM 519 N N . PHE A 1 72 ? -3.029 -7.847 -3.653 1.00 97.56 72 PHE A N 1
ATOM 520 C CA . PHE A 1 72 ? -2.788 -8.279 -2.280 1.00 97.56 72 PHE A CA 1
ATOM 521 C C . PHE A 1 72 ? -4.043 -8.943 -1.728 1.00 97.56 72 PHE A C 1
ATOM 523 O O . PHE A 1 72 ? -5.154 -8.442 -1.917 1.00 97.56 72 PHE A O 1
ATOM 530 N N . ARG A 1 73 ? -3.847 -10.017 -0.970 1.00 97.00 73 ARG A N 1
ATOM 531 C CA . ARG A 1 73 ? -4.855 -10.599 -0.091 1.00 97.00 73 ARG A CA 1
ATOM 532 C C . ARG A 1 73 ? -4.612 -10.142 1.343 1.00 97.00 73 ARG A C 1
ATOM 534 O O . ARG A 1 73 ? -3.491 -10.200 1.849 1.00 97.00 73 ARG A O 1
ATOM 541 N N . ALA A 1 74 ? -5.685 -9.716 2.001 1.00 95.44 74 ALA A N 1
ATOM 542 C CA . ALA A 1 74 ? -5.692 -9.433 3.429 1.00 95.44 74 ALA A CA 1
ATOM 543 C C . ALA A 1 74 ? -5.488 -10.726 4.238 1.00 95.44 74 ALA A C 1
ATOM 545 O O . ALA A 1 74 ? -6.170 -11.725 3.996 1.00 95.44 74 ALA A O 1
ATOM 546 N N . VAL A 1 75 ? -4.558 -10.703 5.194 1.00 96.81 75 VAL A N 1
ATOM 547 C CA . VAL A 1 75 ? -4.325 -11.796 6.163 1.00 96.81 75 VAL A CA 1
ATOM 548 C C . VAL A 1 75 ? -4.315 -11.322 7.614 1.00 96.81 75 VAL A C 1
ATOM 550 O O . VAL A 1 75 ? -4.443 -12.144 8.518 1.00 96.81 75 VAL A O 1
ATOM 553 N N . GLY A 1 76 ? -4.193 -10.012 7.829 1.00 93.50 76 GLY A N 1
ATOM 554 C CA . GLY A 1 76 ? -4.257 -9.394 9.141 1.00 93.50 76 GLY A CA 1
ATOM 555 C C . GLY A 1 76 ? -5.669 -9.310 9.709 1.00 93.50 76 GLY A C 1
ATOM 556 O O . GLY A 1 76 ? -6.666 -9.601 9.047 1.00 93.50 76 GLY A O 1
ATOM 557 N N . GLN A 1 77 ? -5.736 -8.868 10.958 1.00 89.81 77 GLN A N 1
ATOM 558 C CA . GLN A 1 77 ? -6.974 -8.584 11.674 1.00 89.81 77 GLN A CA 1
ATOM 559 C C . GLN A 1 77 ? -7.461 -7.153 11.402 1.00 89.81 77 GLN A C 1
ATOM 561 O O . GLN A 1 77 ? -6.635 -6.265 11.172 1.00 89.81 77 GLN A O 1
ATOM 566 N N . PRO A 1 78 ? -8.779 -6.895 11.484 1.00 87.75 78 PRO A N 1
ATOM 567 C CA . PRO A 1 78 ? -9.330 -5.546 11.407 1.00 87.75 78 PRO A CA 1
ATOM 568 C C . PRO A 1 78 ? -8.602 -4.547 12.323 1.00 87.75 78 PRO A C 1
ATOM 570 O O . PRO A 1 78 ? -8.337 -4.823 13.493 1.00 87.75 78 PRO A O 1
ATOM 573 N N . GLY A 1 79 ? -8.270 -3.377 11.778 1.00 80.88 79 GLY A N 1
ATOM 574 C CA . GLY A 1 79 ? -7.498 -2.319 12.433 1.00 80.88 79 GLY A CA 1
ATOM 575 C C . GLY A 1 79 ? -5.980 -2.444 12.269 1.00 80.88 79 GLY A C 1
ATOM 576 O O . GLY A 1 79 ? -5.259 -1.500 12.593 1.00 80.88 79 GLY A O 1
ATOM 577 N N . GLN A 1 80 ? -5.468 -3.566 11.751 1.00 87.31 80 GLN A N 1
ATOM 578 C CA . GLN A 1 80 ? -4.057 -3.671 11.387 1.00 87.31 80 GLN A CA 1
ATOM 579 C C . GLN A 1 80 ? -3.766 -2.924 10.087 1.00 87.31 80 GLN A C 1
ATOM 581 O O . GLN A 1 80 ? -4.561 -2.916 9.145 1.00 87.31 80 GLN A O 1
ATOM 586 N N . ARG A 1 81 ? -2.576 -2.325 10.024 1.00 89.69 81 ARG A N 1
ATOM 587 C CA . ARG A 1 81 ? -2.126 -1.523 8.891 1.00 89.69 81 ARG A CA 1
ATOM 588 C C . ARG A 1 81 ? -0.732 -1.942 8.468 1.00 89.69 81 ARG A C 1
ATOM 590 O O . ARG A 1 81 ? 0.150 -2.099 9.305 1.00 89.69 81 ARG A O 1
ATOM 597 N N . THR A 1 82 ? -0.512 -2.012 7.162 1.00 95.06 82 THR A N 1
ATOM 598 C CA . THR A 1 82 ? 0.828 -2.107 6.589 1.00 95.06 82 THR A CA 1
ATOM 599 C C . THR A 1 82 ? 1.094 -0.941 5.647 1.00 95.06 82 THR A C 1
ATOM 601 O O . THR A 1 82 ? 0.263 -0.596 4.806 1.00 95.06 82 THR A O 1
ATOM 604 N N . VAL A 1 83 ? 2.244 -0.288 5.816 1.00 96.19 83 VAL A N 1
ATOM 605 C CA . VAL A 1 83 ? 2.739 0.711 4.866 1.00 96.19 83 VAL A CA 1
ATOM 606 C C . VAL A 1 83 ? 3.429 -0.031 3.729 1.00 96.19 83 VAL A C 1
ATOM 608 O O . VAL A 1 83 ? 4.322 -0.834 3.973 1.00 96.19 83 VAL A O 1
ATOM 611 N N . LEU A 1 84 ? 3.038 0.275 2.495 1.00 97.88 84 LEU A N 1
ATOM 612 C CA . LEU A 1 84 ? 3.700 -0.202 1.287 1.00 97.88 84 LEU A CA 1
ATOM 613 C C . LEU A 1 84 ? 4.832 0.770 0.954 1.00 97.88 84 LEU A C 1
ATOM 615 O O . LEU A 1 84 ? 4.608 1.788 0.289 1.00 97.88 84 LEU A O 1
ATOM 619 N N . SER A 1 85 ? 6.026 0.499 1.478 1.00 97.75 85 SER A N 1
ATOM 620 C CA . SER A 1 85 ? 7.174 1.394 1.299 1.00 97.75 85 SER A CA 1
ATOM 621 C C . SER A 1 85 ? 7.893 1.093 -0.004 1.00 97.75 85 SER A C 1
ATOM 623 O O . SER A 1 85 ? 8.232 -0.058 -0.262 1.00 97.75 85 SER A O 1
ATOM 625 N N . VAL A 1 86 ?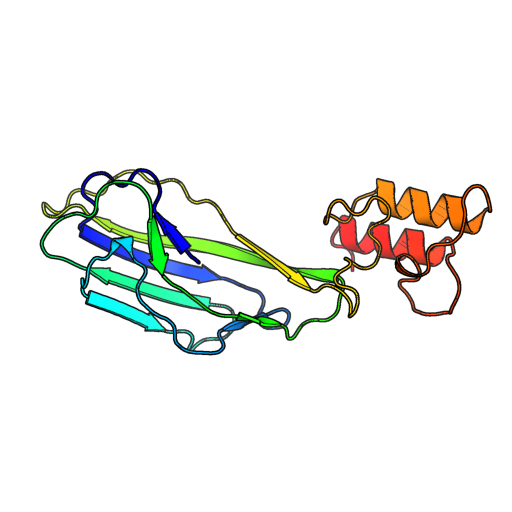 8.148 2.125 -0.809 1.00 97.88 86 VAL A N 1
ATOM 626 C CA . VAL A 1 86 ? 8.800 1.971 -2.115 1.00 97.88 86 VAL A CA 1
ATOM 627 C C . VAL A 1 86 ? 10.263 2.397 -2.036 1.00 97.88 86 VAL A C 1
ATOM 629 O O . VAL A 1 8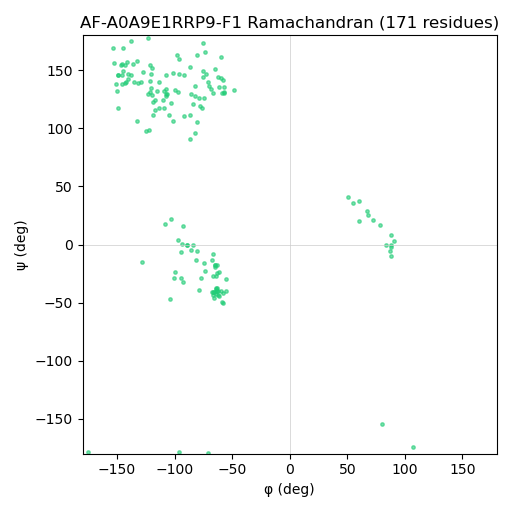6 ? 10.594 3.548 -1.722 1.00 97.88 86 VAL A O 1
ATOM 632 N N . THR A 1 87 ? 11.159 1.477 -2.373 1.00 97.62 87 THR A N 1
ATOM 633 C CA . THR A 1 87 ? 12.586 1.750 -2.564 1.00 97.62 87 THR A CA 1
ATOM 634 C C . THR A 1 87 ? 12.951 1.546 -4.025 1.00 97.62 87 THR A C 1
ATOM 636 O O . THR A 1 87 ? 12.465 0.629 -4.671 1.00 97.62 87 THR A O 1
ATOM 639 N N . VAL A 1 88 ? 13.796 2.418 -4.566 1.00 97.81 88 VAL A N 1
ATOM 640 C CA . VAL A 1 88 ? 14.301 2.308 -5.938 1.00 97.81 88 VAL A CA 1
ATOM 641 C C . VAL A 1 88 ? 15.803 2.112 -5.848 1.00 97.81 88 VAL A C 1
ATOM 643 O O . VAL A 1 88 ? 16.478 2.904 -5.190 1.00 97.81 88 VAL A O 1
ATOM 646 N N . SER A 1 89 ? 16.300 1.036 -6.451 1.00 97.06 89 SER A N 1
ATOM 647 C CA . SER A 1 89 ? 17.727 0.695 -6.476 1.00 97.06 89 SER A CA 1
ATOM 648 C C . SER A 1 89 ? 18.396 1.087 -7.787 1.00 97.06 89 SER A C 1
ATOM 650 O O . SER A 1 89 ? 19.610 1.267 -7.830 1.00 97.06 89 SER A O 1
ATOM 652 N N . THR A 1 90 ? 17.628 1.208 -8.869 1.00 97.50 90 THR A N 1
ATOM 653 C CA . THR A 1 90 ? 18.130 1.640 -10.175 1.00 97.50 90 THR A CA 1
ATOM 654 C C . THR A 1 90 ? 17.019 2.338 -10.937 1.00 97.50 90 THR A C 1
ATOM 656 O O . THR A 1 90 ? 15.881 1.868 -10.928 1.00 97.50 90 THR A O 1
ATOM 659 N N . ILE A 1 91 ? 17.355 3.434 -11.607 1.00 98.00 91 ILE A N 1
ATOM 660 C CA . ILE A 1 91 ? 16.502 4.107 -12.580 1.00 98.00 91 ILE A CA 1
ATOM 661 C C . ILE A 1 91 ? 17.388 4.785 -13.617 1.00 98.00 91 ILE A C 1
ATOM 663 O O . ILE A 1 91 ? 18.331 5.482 -13.252 1.00 98.00 91 ILE A O 1
ATOM 667 N N . ASN A 1 92 ? 17.096 4.606 -14.905 1.00 98.44 92 ASN A N 1
ATOM 668 C CA . ASN A 1 92 ? 17.835 5.311 -15.950 1.00 98.44 92 ASN A CA 1
ATOM 669 C C . ASN A 1 92 ? 16.959 5.735 -17.126 1.00 98.44 92 ASN A C 1
ATOM 671 O O . ASN A 1 92 ? 15.965 5.087 -17.463 1.00 98.44 92 ASN A O 1
ATOM 675 N N . GLU A 1 93 ? 17.406 6.787 -17.798 1.00 97.94 93 GLU A N 1
ATOM 676 C CA . GLU A 1 93 ? 17.046 7.138 -19.169 1.00 97.94 93 GLU A CA 1
ATOM 677 C C . GLU A 1 93 ? 17.728 6.203 -20.195 1.00 97.94 93 GLU A C 1
ATOM 679 O O . GLU A 1 93 ? 18.698 5.518 -19.853 1.00 97.94 93 GLU A O 1
ATOM 684 N N . PRO A 1 94 ? 17.301 6.185 -21.479 1.00 97.62 94 PRO A N 1
ATOM 685 C CA . PRO A 1 94 ? 17.929 5.367 -22.523 1.00 97.62 94 PRO A CA 1
ATOM 686 C C . PRO A 1 94 ? 19.435 5.600 -22.700 1.00 97.62 94 PRO A C 1
ATOM 688 O O . PRO A 1 94 ? 20.164 4.694 -23.095 1.00 97.62 94 PRO A O 1
ATOM 691 N N . ASN A 1 95 ? 19.912 6.815 -22.416 1.00 96.81 95 ASN A N 1
ATOM 692 C CA . ASN A 1 95 ? 21.325 7.190 -22.516 1.00 96.81 95 ASN A CA 1
ATOM 693 C C . ASN A 1 95 ? 22.149 6.814 -21.263 1.00 96.81 95 ASN A C 1
ATOM 695 O O . ASN A 1 95 ? 23.347 7.090 -21.228 1.00 96.81 95 ASN A O 1
ATOM 699 N N . GLY A 1 96 ? 21.523 6.213 -20.244 1.00 96.44 96 GLY A N 1
ATOM 700 C CA . GLY A 1 96 ? 22.154 5.840 -18.979 1.00 96.44 96 GLY A CA 1
ATOM 701 C C . GLY A 1 96 ? 22.155 6.932 -17.904 1.00 96.44 96 GLY A C 1
ATOM 702 O O . GLY A 1 96 ? 22.616 6.665 -16.796 1.00 96.44 96 GLY A O 1
ATOM 703 N N . ALA A 1 97 ? 21.639 8.134 -18.181 1.00 97.62 97 ALA A N 1
ATOM 704 C CA . ALA A 1 97 ? 21.467 9.168 -17.163 1.00 97.62 97 ALA A CA 1
ATOM 705 C C . ALA A 1 97 ? 20.497 8.696 -16.070 1.00 97.62 97 ALA A C 1
ATOM 707 O O . ALA A 1 97 ? 19.535 7.984 -16.353 1.00 97.62 97 ALA A O 1
ATOM 708 N N . GLU A 1 98 ? 20.755 9.082 -14.823 1.00 97.38 98 GLU A N 1
ATOM 709 C CA . GLU A 1 98 ? 19.912 8.748 -13.674 1.00 97.38 98 GLU A CA 1
ATOM 710 C C . GLU A 1 98 ? 19.039 9.961 -13.312 1.00 97.38 98 GLU A C 1
ATOM 712 O O . GLU A 1 98 ? 19.561 10.959 -12.803 1.00 97.38 98 GLU A O 1
ATOM 717 N N . PRO A 1 99 ? 17.726 9.926 -13.605 1.00 95.69 99 PRO A N 1
ATOM 718 C CA . PRO A 1 99 ? 16.838 11.029 -13.274 1.00 95.69 99 PRO A CA 1
ATOM 719 C C . PRO A 1 99 ? 16.570 11.080 -11.765 1.00 95.69 99 PRO A C 1
ATOM 721 O O . PRO A 1 99 ? 16.461 10.055 -11.090 1.00 95.69 99 PRO A O 1
ATOM 724 N N . ALA A 1 100 ? 16.404 12.292 -11.234 1.00 94.44 100 ALA A N 1
ATOM 725 C CA . ALA A 1 100 ? 15.976 12.480 -9.853 1.00 94.44 100 ALA A CA 1
ATOM 726 C C . ALA A 1 100 ? 14.508 12.064 -9.682 1.00 94.4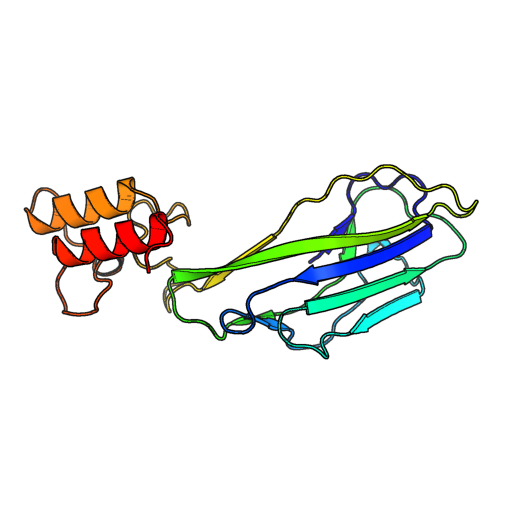4 100 ALA A C 1
ATOM 728 O O . ALA A 1 100 ? 13.655 12.429 -10.493 1.00 94.44 100 ALA A O 1
ATOM 729 N N . ILE A 1 101 ? 14.209 11.338 -8.603 1.00 95.56 101 ILE A N 1
ATOM 730 C CA . ILE A 1 101 ? 12.854 10.877 -8.293 1.00 95.56 101 ILE A CA 1
ATOM 731 C C . ILE A 1 101 ? 12.516 11.025 -6.814 1.00 95.56 101 ILE A C 1
ATOM 733 O O . ILE A 1 101 ? 13.345 10.783 -5.936 1.00 95.56 101 ILE A O 1
ATOM 737 N N . ASP A 1 102 ? 11.246 11.321 -6.560 1.00 96.56 102 ASP A N 1
ATOM 738 C CA . ASP A 1 102 ? 10.630 11.194 -5.244 1.00 96.56 102 ASP A CA 1
ATOM 739 C C . ASP A 1 102 ? 9.890 9.858 -5.126 1.00 96.56 102 ASP A C 1
ATOM 741 O O . ASP A 1 102 ? 9.516 9.233 -6.124 1.00 96.56 102 ASP A O 1
ATOM 745 N N . ARG A 1 103 ? 9.646 9.419 -3.887 1.00 96.62 103 ARG A N 1
ATOM 746 C CA . ARG A 1 103 ? 8.838 8.227 -3.598 1.00 96.62 103 ARG A CA 1
ATOM 747 C C . ARG A 1 103 ? 7.638 8.589 -2.743 1.00 96.62 103 ARG A C 1
ATOM 749 O O . ARG A 1 103 ? 7.763 9.293 -1.745 1.00 96.62 103 ARG A O 1
ATOM 756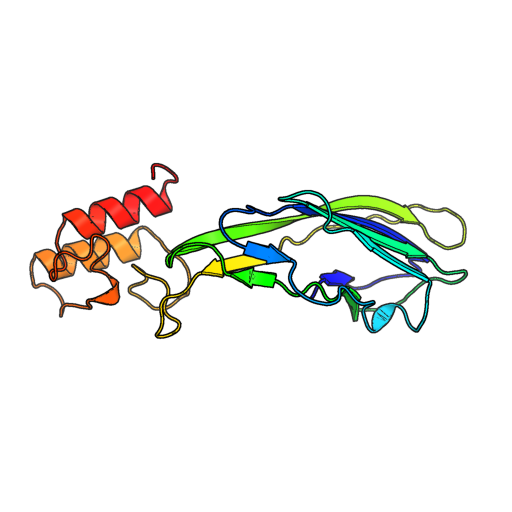 N N . ILE A 1 104 ? 6.482 8.061 -3.130 1.00 97.38 104 ILE A N 1
ATOM 757 C CA . ILE A 1 104 ? 5.233 8.181 -2.381 1.00 97.38 104 ILE A CA 1
ATOM 758 C C . ILE A 1 104 ? 4.826 6.771 -1.970 1.00 97.38 104 ILE A C 1
ATOM 760 O O . ILE A 1 104 ? 4.556 5.924 -2.821 1.00 97.38 104 ILE A O 1
ATOM 764 N N . ASN A 1 105 ? 4.806 6.523 -0.663 1.00 97.19 105 ASN A N 1
ATOM 765 C CA . ASN A 1 105 ? 4.421 5.226 -0.119 1.00 97.19 105 ASN A CA 1
ATOM 766 C C . ASN A 1 105 ? 2.903 5.032 -0.183 1.00 97.19 105 ASN A C 1
ATOM 768 O O . ASN A 1 105 ? 2.130 5.984 -0.054 1.00 97.19 105 ASN A O 1
ATOM 772 N N . GLY A 1 106 ? 2.488 3.778 -0.335 1.00 96.06 106 GLY A N 1
ATOM 773 C CA . GLY A 1 106 ? 1.099 3.363 -0.170 1.00 96.06 106 GLY A CA 1
ATOM 774 C C . GLY A 1 106 ? 0.837 2.812 1.230 1.00 96.06 106 GLY A C 1
ATOM 775 O O . GLY A 1 106 ? 1.733 2.730 2.070 1.00 96.06 106 GLY A O 1
ATOM 776 N N . ALA A 1 107 ? -0.393 2.380 1.482 1.00 94.81 107 ALA A N 1
ATOM 777 C CA . ALA A 1 107 ? -0.729 1.596 2.664 1.00 94.81 107 ALA A CA 1
ATOM 778 C C . ALA A 1 107 ? -1.938 0.698 2.392 1.00 94.81 107 ALA A C 1
ATOM 780 O O . ALA A 1 107 ? -2.760 1.001 1.528 1.00 94.81 107 ALA A O 1
ATOM 781 N N . ILE A 1 108 ? -2.047 -0.376 3.167 1.00 94.06 108 ILE A N 1
ATOM 782 C CA . ILE A 1 108 ? -3.229 -1.231 3.263 1.00 94.06 108 ILE A CA 1
ATOM 783 C C . ILE A 1 108 ? -3.697 -1.188 4.720 1.00 94.06 108 ILE A C 1
ATOM 785 O O . ILE A 1 108 ? -2.895 -1.400 5.631 1.00 94.06 108 ILE A O 1
ATOM 789 N N . MET A 1 109 ? -4.982 -0.900 4.926 1.00 91.19 109 MET A N 1
ATOM 790 C CA . MET A 1 109 ? -5.674 -1.012 6.212 1.00 91.19 109 MET A CA 1
ATOM 791 C C . MET A 1 109 ? -6.638 -2.192 6.130 1.00 91.19 109 MET A C 1
ATOM 793 O O . MET A 1 109 ? -7.389 -2.298 5.158 1.00 91.19 109 MET A O 1
ATOM 797 N N . ILE A 1 110 ? -6.621 -3.066 7.131 1.00 91.62 110 ILE A N 1
ATOM 798 C CA . ILE A 1 110 ? -7.621 -4.123 7.247 1.00 91.62 110 ILE A CA 1
ATOM 799 C C . ILE A 1 110 ? -8.850 -3.535 7.930 1.00 91.62 110 ILE A C 1
ATOM 801 O O . ILE A 1 110 ? -8.774 -3.044 9.053 1.00 91.62 110 ILE A O 1
ATOM 805 N N . VAL A 1 111 ? -9.979 -3.587 7.239 1.00 89.62 111 VAL A N 1
ATOM 806 C CA . VAL A 1 111 ? -11.282 -3.152 7.748 1.00 89.62 111 VAL A CA 1
ATOM 807 C C . VAL A 1 111 ? -12.081 -4.348 8.264 1.00 89.62 111 VAL A C 1
ATOM 809 O O . VAL A 1 111 ? -11.746 -5.500 7.976 1.00 89.62 111 VAL A O 1
ATOM 812 N N . ASP A 1 112 ? -13.113 -4.088 9.058 1.00 84.69 112 ASP A N 1
ATOM 813 C CA . ASP A 1 112 ? -14.053 -5.111 9.511 1.00 84.69 112 ASP A CA 1
ATOM 814 C C . ASP A 1 112 ? -14.969 -5.606 8.371 1.00 84.69 112 ASP A C 1
ATOM 816 O O . ASP A 1 112 ? -14.881 -5.172 7.219 1.00 84.69 112 ASP A O 1
ATOM 820 N N . ALA A 1 113 ? -15.880 -6.529 8.688 1.00 84.38 113 ALA A N 1
ATOM 821 C CA . ALA A 1 113 ? -16.822 -7.089 7.716 1.00 84.38 113 ALA A CA 1
ATOM 822 C C . ALA A 1 113 ? -17.795 -6.052 7.115 1.00 84.38 113 ALA A C 1
ATOM 824 O O . ALA A 1 113 ? -18.389 -6.313 6.068 1.00 84.38 113 ALA A O 1
ATOM 825 N N . ASN A 1 114 ? -17.952 -4.890 7.753 1.00 81.94 114 ASN A N 1
ATOM 826 C CA . ASN A 1 114 ? -18.785 -3.785 7.284 1.00 81.94 114 ASN A CA 1
ATOM 827 C C . ASN A 1 114 ? -17.982 -2.755 6.473 1.00 81.94 114 ASN A C 1
ATOM 829 O O . ASN A 1 114 ? -18.550 -1.767 6.008 1.00 81.94 114 ASN A O 1
ATOM 833 N N . GLY A 1 115 ? -16.677 -2.975 6.289 1.00 81.62 115 GLY A N 1
ATOM 834 C CA . GLY A 1 115 ? -15.790 -2.047 5.598 1.00 81.62 115 GLY A CA 1
ATOM 835 C C . GLY A 1 115 ? -15.351 -0.858 6.454 1.00 81.62 115 GLY A C 1
ATOM 836 O O . GLY A 1 115 ? -14.877 0.131 5.898 1.00 81.62 115 GLY A O 1
ATOM 837 N N . LEU A 1 116 ? -15.504 -0.938 7.779 1.00 84.12 116 LEU A N 1
ATOM 838 C CA . LEU A 1 116 ? -15.139 0.120 8.720 1.00 84.12 116 LEU A CA 1
ATOM 839 C C . LEU A 1 116 ? -13.807 -0.190 9.406 1.00 84.12 116 LEU A C 1
ATOM 841 O O . LEU A 1 116 ? -13.467 -1.347 9.657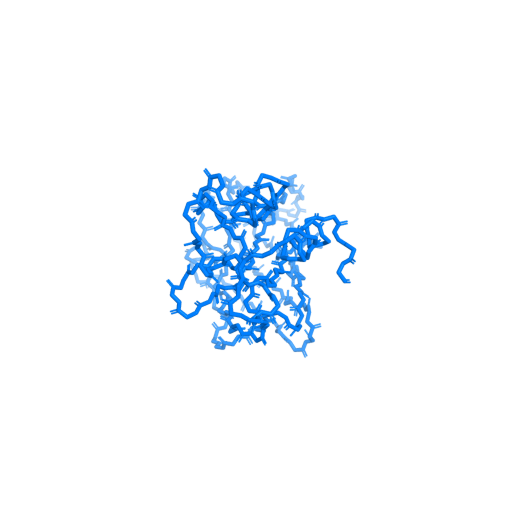 1.00 84.12 116 LEU A O 1
ATOM 845 N N . THR A 1 117 ? -13.044 0.850 9.730 1.00 87.69 117 THR A N 1
ATOM 846 C CA . THR A 1 117 ? -11.836 0.712 10.547 1.00 87.69 117 THR A CA 1
ATOM 847 C C . THR A 1 117 ? -12.257 0.568 12.013 1.00 87.69 117 THR A C 1
ATOM 849 O O . THR A 1 117 ? -12.879 1.484 12.549 1.00 87.69 117 THR A O 1
ATOM 852 N N . PRO A 1 118 ? -11.941 -0.542 12.706 1.00 89.31 118 PRO A N 1
ATOM 853 C CA . PRO A 1 118 ? -12.280 -0.675 14.117 1.00 89.31 118 PRO A CA 1
ATOM 854 C C . PRO A 1 118 ? -11.650 0.440 14.945 1.00 89.31 118 PRO A C 1
ATOM 856 O O . PRO A 1 118 ? -10.441 0.683 14.870 1.00 89.31 118 PRO A O 1
ATOM 859 N N . GLY A 1 119 ? -12.478 1.077 15.759 1.00 91.06 119 GLY A N 1
ATOM 860 C CA . GLY A 1 119 ? -12.097 2.185 16.619 1.00 91.06 119 GLY A CA 1
ATOM 861 C C . GLY A 1 119 ? -12.186 3.545 15.953 1.00 91.06 119 GLY A C 1
ATOM 862 O O . GLY A 1 119 ? -12.014 4.513 16.664 1.00 91.06 119 GLY A O 1
ATOM 863 N N . ASP A 1 120 ? -12.471 3.644 14.655 1.00 92.44 120 ASP A N 1
ATOM 864 C CA . ASP A 1 120 ? -12.613 4.915 13.936 1.00 92.44 120 ASP A CA 1
ATOM 865 C C . ASP A 1 120 ? -14.009 5.517 14.174 1.00 92.44 120 ASP A C 1
ATOM 867 O O . ASP A 1 120 ? -15.025 5.018 13.681 1.00 92.44 120 ASP A O 1
ATOM 871 N N . CYS A 1 121 ? -14.065 6.562 14.995 1.00 93.50 121 CYS A N 1
ATOM 872 C CA . CYS A 1 121 ? -15.299 7.206 15.436 1.00 93.50 121 CYS A CA 1
ATOM 873 C C . CYS A 1 121 ? -15.891 8.141 14.387 1.00 93.50 121 CYS A C 1
ATOM 875 O O . CYS A 1 121 ? -17.117 8.261 14.271 1.00 93.50 121 CYS A O 1
ATOM 877 N N . ASP A 1 122 ? -15.030 8.878 13.690 1.00 91.44 122 ASP A N 1
ATOM 878 C CA . ASP A 1 122 ? -15.448 9.891 12.724 1.00 91.44 122 ASP A CA 1
ATOM 879 C C . ASP A 1 122 ? -15.514 9.347 11.288 1.00 91.44 122 ASP A C 1
ATOM 881 O O . ASP A 1 122 ? -16.051 10.021 10.403 1.00 91.44 122 ASP A O 1
ATOM 885 N N . GLY A 1 123 ? -15.062 8.107 11.079 1.00 87.38 123 GLY A N 1
ATOM 886 C CA . GLY A 1 123 ? -15.124 7.390 9.813 1.00 87.38 123 GLY A CA 1
ATOM 887 C C . GLY A 1 123 ? -14.134 7.925 8.784 1.00 87.38 123 GLY A C 1
ATOM 888 O O . GLY A 1 123 ? -14.353 7.749 7.581 1.00 87.38 123 GLY A O 1
ATOM 889 N N . ASN A 1 124 ? -13.083 8.626 9.219 1.00 85.50 124 ASN A N 1
ATOM 890 C CA . ASN A 1 124 ? -12.114 9.243 8.316 1.00 85.50 124 ASN A CA 1
ATOM 891 C C . ASN A 1 124 ? -11.053 8.249 7.786 1.00 85.50 124 ASN A C 1
ATOM 893 O O . ASN A 1 124 ? -10.252 8.605 6.915 1.00 85.50 124 ASN A O 1
ATOM 897 N N . GLY A 1 125 ? -11.058 7.007 8.278 1.00 82.69 125 GLY A N 1
ATOM 898 C CA . GLY A 1 125 ? -10.153 5.919 7.910 1.00 82.69 125 GLY A CA 1
ATOM 899 C C . GLY A 1 125 ? -8.850 5.871 8.716 1.00 82.69 125 GLY A C 1
ATOM 900 O O . GLY A 1 125 ? -8.021 4.986 8.479 1.00 82.69 125 GLY A O 1
ATOM 901 N N . TYR A 1 126 ? -8.644 6.793 9.653 1.00 84.25 126 TYR A N 1
ATOM 902 C CA . TYR A 1 126 ? -7.444 6.918 10.469 1.00 84.25 126 TYR A CA 1
ATOM 903 C C . TYR A 1 126 ? -7.790 6.850 11.945 1.00 84.25 126 TYR A C 1
ATOM 905 O O . TYR A 1 126 ? -8.595 7.617 12.447 1.00 84.25 126 TYR A O 1
ATOM 913 N N . LEU A 1 127 ? -7.072 5.990 12.659 1.00 87.75 127 LEU A N 1
ATOM 914 C CA . LEU A 1 127 ? -7.150 5.961 14.106 1.00 87.75 127 LEU A CA 1
ATOM 915 C C . LEU A 1 127 ? -6.314 7.103 14.697 1.00 87.75 127 LEU A C 1
ATOM 917 O O . LEU A 1 127 ? -5.121 7.227 14.401 1.00 87.75 127 LEU A O 1
ATOM 921 N N . THR A 1 128 ? -6.931 7.914 15.547 1.00 91.75 128 THR A N 1
ATOM 922 C CA . THR A 1 128 ? -6.351 9.098 16.187 1.00 91.75 128 THR A CA 1
ATOM 923 C C . THR A 1 128 ? -6.737 9.191 17.668 1.00 91.75 128 THR A C 1
ATOM 925 O O . THR A 1 128 ? -7.526 8.413 18.200 1.00 91.75 128 THR A O 1
ATOM 928 N N . GLU A 1 129 ? -6.180 10.177 18.372 1.00 94.94 129 GLU A N 1
ATOM 929 C CA . GLU A 1 129 ? -6.559 10.481 19.759 1.00 94.94 129 GLU A CA 1
ATOM 930 C C . GLU A 1 129 ? -8.023 10.939 19.876 1.00 94.94 129 GLU A C 1
ATOM 932 O O . GLU A 1 129 ? -8.653 10.738 20.916 1.00 94.94 129 GLU A O 1
ATOM 937 N N . TYR A 1 130 ? -8.577 11.528 18.809 1.00 95.81 130 TYR A N 1
ATOM 938 C CA . TYR A 1 130 ? -9.980 11.935 18.765 1.00 95.81 130 TYR A CA 1
ATOM 939 C C . TYR A 1 130 ? -10.915 10.726 18.881 1.00 95.81 130 TYR A C 1
ATOM 941 O O . TYR A 1 130 ? -11.917 10.779 19.594 1.00 95.81 130 TYR A O 1
ATOM 949 N N . ASP A 1 131 ? -10.545 9.609 18.265 1.00 95.38 131 ASP A N 1
ATOM 950 C CA . ASP A 1 131 ? -11.318 8.374 18.311 1.00 95.38 131 ASP A CA 1
ATOM 951 C C . ASP A 1 131 ? -11.340 7.747 19.705 1.00 95.38 131 ASP A C 1
ATOM 953 O O . ASP A 1 131 ? -12.386 7.331 20.211 1.00 95.38 131 ASP A O 1
ATOM 957 N N . ALA A 1 132 ? -10.197 7.772 20.390 1.00 96.06 132 ALA A N 1
ATOM 958 C CA . ALA A 1 132 ? -10.137 7.378 21.791 1.00 96.06 132 ALA A CA 1
ATOM 959 C C . ALA A 1 132 ? -10.999 8.290 22.669 1.00 96.06 132 ALA A C 1
ATOM 961 O O . ALA A 1 132 ? -11.681 7.823 23.584 1.00 96.06 132 ALA A O 1
ATOM 962 N N . PHE A 1 133 ? -10.993 9.594 22.388 1.00 97.12 133 PHE A N 1
ATOM 963 C CA . PHE A 1 133 ? -11.838 10.543 23.099 1.00 97.12 133 PHE A CA 1
ATOM 964 C C . PHE A 1 133 ? -13.328 10.270 22.860 1.00 97.12 133 PHE A C 1
ATOM 966 O O . PHE A 1 133 ? -14.107 10.340 23.810 1.00 97.12 133 PHE A O 1
ATOM 973 N N . CYS A 1 134 ? -13.730 9.878 21.647 1.00 97.06 134 CYS A N 1
ATOM 974 C CA . CYS A 1 134 ? -15.089 9.405 21.388 1.00 97.06 134 CYS A CA 1
ATOM 975 C C . CYS A 1 134 ? -15.465 8.204 22.263 1.00 97.06 134 CYS A C 1
ATOM 977 O O . CYS A 1 134 ? -16.510 8.247 22.913 1.00 97.06 134 CYS A O 1
ATOM 979 N N . ALA A 1 135 ? -14.625 7.163 22.307 1.00 97.31 135 ALA A N 1
ATOM 980 C CA . ALA A 1 135 ? -14.874 5.981 23.137 1.00 97.31 135 ALA A CA 1
ATOM 981 C C . ALA A 1 135 ? -15.010 6.361 24.623 1.00 97.31 135 ALA A C 1
ATOM 983 O O . ALA A 1 135 ? -15.935 5.921 25.306 1.00 97.31 135 ALA A O 1
ATOM 984 N N . LEU A 1 136 ? -14.161 7.274 25.107 1.00 97.94 136 LEU A N 1
ATOM 985 C CA . LEU A 1 136 ? -14.244 7.797 26.470 1.00 97.94 136 LEU A CA 1
ATOM 986 C C . LEU A 1 136 ? -15.543 8.584 26.717 1.00 97.94 136 LEU A C 1
ATOM 988 O O . LEU A 1 136 ? -16.150 8.443 27.774 1.00 97.94 136 LEU A O 1
ATOM 992 N N . GLN A 1 137 ? -16.008 9.393 25.760 1.00 98.31 137 GLN A N 1
ATOM 993 C CA . GLN A 1 137 ? -17.298 10.088 25.862 1.00 98.31 137 GLN A CA 1
ATOM 994 C C . GLN A 1 137 ? -18.482 9.109 25.898 1.00 98.31 137 GLN A C 1
ATOM 996 O O . GLN A 1 137 ? -19.445 9.348 26.632 1.00 98.31 137 GLN A O 1
ATOM 1001 N N . MET A 1 138 ? -18.420 8.010 25.138 1.00 97.31 138 MET A N 1
ATOM 1002 C CA . MET A 1 138 ? -19.436 6.950 25.160 1.00 97.31 138 MET A CA 1
ATOM 1003 C C . MET A 1 138 ? -19.456 6.221 26.507 1.00 97.31 138 MET A C 1
ATOM 1005 O O . MET A 1 138 ? -20.538 6.008 27.057 1.00 97.31 138 MET A O 1
ATOM 1009 N N . SER A 1 139 ? -18.287 5.942 27.099 1.00 97.50 139 SER A N 1
ATOM 1010 C CA . SER A 1 139 ? -18.196 5.268 28.404 1.00 97.50 139 SER A CA 1
ATOM 1011 C C . SER A 1 139 ? -18.846 6.058 29.543 1.00 97.50 139 SER A C 1
ATOM 1013 O O . SER A 1 139 ? -19.216 5.487 30.565 1.00 97.50 139 SER A O 1
ATOM 1015 N N . VAL A 1 140 ? -18.970 7.380 29.383 1.00 97.88 140 VAL A N 1
ATOM 1016 C CA . VAL A 1 140 ? -19.639 8.284 30.334 1.00 97.88 140 VAL A CA 1
ATOM 1017 C C . VAL A 1 140 ? -20.982 8.816 29.820 1.00 97.88 140 VAL A C 1
ATOM 1019 O O . VAL A 1 140 ? -21.492 9.801 30.346 1.00 97.88 140 VAL A O 1
ATOM 1022 N N . GLN A 1 141 ? -21.565 8.174 28.801 1.00 97.12 141 GLN A N 1
ATOM 1023 C CA . GLN A 1 141 ? -22.901 8.475 28.263 1.00 97.12 141 GLN A CA 1
ATOM 1024 C C . GLN A 1 141 ? -23.079 9.906 27.724 1.00 97.12 141 GLN A C 1
ATOM 1026 O O . GLN A 1 141 ? -24.203 10.377 27.553 1.00 97.12 141 GLN A O 1
ATOM 1031 N N . LEU A 1 142 ? -21.985 10.604 27.406 1.00 97.81 142 LEU A N 1
ATOM 1032 C CA . LEU A 1 142 ? -22.046 11.917 26.756 1.00 97.81 142 LEU A CA 1
ATOM 1033 C C . LEU A 1 142 ? -22.415 11.803 25.271 1.00 97.81 142 LEU A C 1
ATOM 1035 O O . LEU A 1 142 ? -22.779 12.805 24.653 1.00 97.81 142 LEU A O 1
ATOM 1039 N N . ARG A 1 143 ? -22.314 10.600 24.690 1.00 96.00 143 ARG A N 1
ATOM 1040 C CA . ARG A 1 143 ? -22.665 10.289 23.298 1.00 96.00 143 ARG A CA 1
ATOM 1041 C C . ARG A 1 143 ? -23.244 8.871 23.167 1.00 96.00 143 ARG A C 1
ATOM 1043 O O . ARG A 1 143 ? -22.929 8.023 24.002 1.00 96.00 143 ARG A O 1
ATOM 1050 N N . PRO A 1 144 ? -24.060 8.595 22.127 1.00 96.12 144 PRO A N 1
ATOM 1051 C CA . PRO A 1 144 ? -24.550 7.248 21.837 1.00 96.12 144 PRO A CA 1
ATOM 1052 C C . PRO A 1 144 ? -23.411 6.261 21.565 1.00 96.12 144 PRO A C 1
ATOM 1054 O O . PRO A 1 144 ? -22.429 6.620 20.918 1.00 96.12 144 PRO A O 1
ATOM 1057 N N . VAL A 1 145 ? -23.583 5.019 22.023 1.00 94.31 145 VAL A N 1
ATOM 1058 C CA . VAL A 1 145 ? -22.621 3.929 21.816 1.00 94.31 145 VAL A CA 1
ATOM 1059 C C . VAL A 1 145 ? -22.568 3.527 20.343 1.00 94.31 145 VAL A C 1
ATOM 1061 O O . VAL A 1 145 ? -23.601 3.307 19.710 1.00 94.31 145 VAL A O 1
ATOM 1064 N N . GLN A 1 146 ? -21.350 3.384 19.828 1.00 92.75 146 GLN A N 1
ATOM 1065 C CA . GLN A 1 146 ? -21.046 2.782 18.535 1.00 92.75 146 GLN A CA 1
ATOM 1066 C C . GLN A 1 146 ? -20.167 1.555 18.782 1.00 92.75 146 GLN A C 1
ATOM 1068 O O . GLN A 1 146 ? -19.016 1.695 19.178 1.00 92.75 146 GLN A O 1
ATOM 1073 N N . LEU A 1 147 ? -20.696 0.354 18.540 1.00 90.44 147 LEU A N 1
ATOM 1074 C CA . LEU A 1 147 ? -19.967 -0.897 18.803 1.00 90.44 147 LEU A CA 1
ATOM 1075 C C . LEU A 1 147 ? -18.739 -1.097 17.901 1.00 90.44 147 LEU A C 1
ATOM 1077 O O . LEU A 1 147 ? -17.935 -1.978 18.148 1.00 90.44 147 LEU A O 1
ATOM 1081 N N . THR A 1 148 ? -18.539 -0.260 16.884 1.00 89.38 148 THR A N 1
ATOM 1082 C CA . THR A 1 148 ? -17.273 -0.209 16.138 1.00 89.38 148 THR A CA 1
ATOM 1083 C C . THR A 1 148 ? -16.099 0.264 16.999 1.00 89.38 148 THR A C 1
ATOM 1085 O O . THR A 1 148 ? -14.952 0.027 16.628 1.00 89.38 148 THR A O 1
ATOM 1088 N N . LEU A 1 149 ? -16.375 0.931 18.128 1.00 93.00 149 LEU A N 1
ATOM 1089 C CA . LEU A 1 149 ? -15.394 1.349 19.131 1.00 93.00 149 LEU A CA 1
ATOM 1090 C C . LEU A 1 149 ? -15.307 0.361 20.306 1.00 93.00 149 LEU A C 1
ATOM 1092 O O . LEU A 1 149 ? -14.581 0.651 21.245 1.00 93.00 149 LEU A O 1
ATOM 1096 N N . ASP A 1 150 ? -16.021 -0.768 20.275 1.00 93.19 150 ASP A N 1
ATOM 1097 C CA . ASP A 1 150 ? -15.793 -1.893 21.192 1.00 93.19 150 ASP A CA 1
ATOM 1098 C C . ASP A 1 150 ? -14.630 -2.717 20.619 1.00 93.19 150 ASP A C 1
ATOM 1100 O O . ASP A 1 150 ? -14.778 -3.486 19.667 1.00 93.19 150 ASP A O 1
ATOM 1104 N N . ILE A 1 151 ? -13.424 -2.442 21.111 1.00 91.56 151 ILE A N 1
ATOM 1105 C CA . ILE A 1 151 ? -12.171 -2.922 20.525 1.00 91.56 151 ILE A CA 1
ATOM 1106 C C . ILE A 1 151 ? -11.699 -4.211 21.183 1.00 91.56 151 ILE A C 1
ATOM 1108 O O . ILE A 1 151 ? -11.019 -5.008 20.521 1.00 91.56 151 ILE A O 1
ATOM 1112 N N . ASP A 1 152 ? -12.034 -4.436 22.455 1.00 92.12 152 ASP A N 1
ATOM 1113 C CA . ASP A 1 152 ? -11.788 -5.722 23.110 1.00 92.12 152 ASP A CA 1
ATOM 1114 C C . ASP A 1 152 ? -12.935 -6.733 22.958 1.00 92.12 152 ASP A C 1
ATOM 1116 O O . ASP A 1 152 ? -12.743 -7.903 23.298 1.00 92.12 152 ASP A O 1
ATOM 1120 N N . ASN A 1 153 ? -14.021 -6.351 22.277 1.00 91.00 153 ASN A N 1
ATOM 1121 C CA . ASN A 1 153 ? -15.186 -7.179 21.952 1.00 91.00 153 ASN A CA 1
ATOM 1122 C C . ASN A 1 153 ? -15.889 -7.715 23.207 1.00 91.00 153 ASN A C 1
ATOM 1124 O O . ASN A 1 153 ? -16.340 -8.868 23.224 1.00 91.00 153 ASN A O 1
ATOM 1128 N N . ASP A 1 154 ? -15.961 -6.905 24.266 1.00 94.00 154 ASP A N 1
ATOM 1129 C CA . ASP A 1 154 ? -16.644 -7.268 25.512 1.00 94.00 154 ASP A CA 1
ATOM 1130 C C . ASP A 1 154 ? -18.158 -6.970 25.489 1.00 94.00 154 ASP A C 1
ATOM 1132 O O . ASP A 1 154 ? -18.898 -7.377 26.393 1.00 94.00 154 ASP A O 1
ATOM 1136 N N . GLY A 1 155 ? -18.641 -6.345 24.411 1.00 94.31 155 GLY A N 1
ATOM 1137 C CA . GLY A 1 155 ? -20.034 -5.969 24.198 1.00 94.31 155 GLY A CA 1
ATOM 1138 C C . GLY A 1 155 ? -20.380 -4.568 24.704 1.00 94.31 155 GLY A C 1
ATOM 1139 O O . GLY A 1 155 ? -21.554 -4.180 24.637 1.00 94.31 155 GLY A O 1
ATOM 1140 N N . ALA A 1 156 ? -19.412 -3.807 25.213 1.00 96.00 156 ALA A N 1
ATOM 1141 C CA . ALA A 1 156 ? -19.579 -2.444 25.686 1.00 96.00 156 ALA A CA 1
ATOM 1142 C C . ALA A 1 156 ? -18.476 -1.524 25.141 1.00 96.00 156 ALA A C 1
ATOM 1144 O O . ALA A 1 156 ? -17.397 -1.949 24.775 1.00 96.00 156 ALA A O 1
ATOM 1145 N N . VAL A 1 157 ? -18.756 -0.217 25.105 1.00 97.19 157 VAL A N 1
ATOM 1146 C CA . VAL A 1 157 ? -17.722 0.795 24.840 1.00 97.19 157 VAL A CA 1
ATOM 1147 C C . VAL A 1 157 ? -17.389 1.479 26.154 1.00 97.19 157 VAL A C 1
ATOM 1149 O O . VAL A 1 157 ? -18.209 2.203 26.730 1.00 97.19 157 VAL A O 1
ATOM 1152 N N . THR A 1 158 ? -16.185 1.229 26.643 1.00 97.62 158 THR A N 1
ATOM 1153 C CA . THR A 1 158 ? -15.693 1.653 27.950 1.00 97.62 158 THR A CA 1
ATOM 1154 C C . THR A 1 158 ? -14.410 2.482 27.826 1.00 97.62 158 THR A C 1
ATOM 1156 O O . THR A 1 158 ? -13.853 2.704 26.750 1.00 97.62 158 THR A O 1
ATOM 1159 N N . SER A 1 159 ? -13.888 2.960 28.959 1.00 97.38 159 SER A N 1
ATOM 1160 C CA . SER A 1 159 ? -12.572 3.609 28.992 1.00 97.38 159 SER A CA 1
ATOM 1161 C C . SER A 1 159 ? -11.424 2.651 28.634 1.00 97.38 159 SER A C 1
ATOM 1163 O O . SER A 1 159 ? -10.325 3.103 28.288 1.00 97.38 159 SER A O 1
ATOM 1165 N N . ARG A 1 160 ? -11.660 1.332 28.696 1.00 97.00 160 ARG A N 1
ATOM 1166 C CA . ARG A 1 160 ? -10.714 0.315 28.236 1.00 97.00 160 ARG A CA 1
ATOM 1167 C C . ARG A 1 160 ? -10.523 0.405 26.726 1.00 97.00 160 ARG A C 1
ATOM 1169 O O . ARG A 1 160 ? -9.376 0.467 26.289 1.00 97.00 160 ARG A O 1
ATOM 1176 N N . ASP A 1 161 ? -11.601 0.531 25.961 1.00 96.44 161 ASP A N 1
ATOM 1177 C CA . ASP A 1 161 ? -11.538 0.698 24.507 1.00 96.44 161 ASP A CA 1
ATOM 1178 C C . ASP A 1 161 ? -10.793 1.963 24.115 1.00 96.44 161 ASP A C 1
ATOM 1180 O O . ASP A 1 161 ? -9.884 1.924 23.288 1.00 96.44 161 ASP A O 1
ATOM 1184 N N . ALA A 1 162 ? -11.083 3.073 24.802 1.00 96.56 162 ALA A N 1
ATOM 1185 C CA . ALA A 1 162 ? -10.350 4.324 24.627 1.00 96.56 162 ALA A CA 1
ATOM 1186 C C . ALA A 1 162 ? -8.834 4.137 24.840 1.00 96.56 162 ALA A C 1
ATOM 1188 O O . ALA A 1 162 ? -8.017 4.679 24.093 1.00 96.56 162 ALA A O 1
ATOM 1189 N N . THR A 1 163 ? -8.444 3.328 25.832 1.00 95.81 163 THR A N 1
ATOM 1190 C CA . THR A 1 163 ? -7.035 3.006 26.104 1.00 95.81 163 THR A CA 1
ATOM 1191 C C . THR A 1 163 ? -6.419 2.181 24.977 1.00 95.81 163 THR A C 1
ATOM 1193 O O . THR A 1 163 ? -5.301 2.475 24.554 1.00 95.81 163 THR A O 1
ATOM 1196 N N . ILE A 1 164 ? -7.136 1.179 24.464 1.00 93.06 164 ILE A N 1
ATOM 1197 C CA . ILE A 1 164 ? -6.645 0.333 23.368 1.00 93.06 164 ILE A CA 1
ATOM 1198 C C . ILE A 1 164 ? -6.492 1.159 22.085 1.00 93.06 164 ILE A C 1
ATOM 1200 O O . ILE A 1 164 ? -5.482 1.031 21.389 1.00 93.06 164 ILE A O 1
ATOM 1204 N N . ILE A 1 165 ? -7.435 2.060 21.799 1.00 92.44 165 ILE A N 1
ATOM 1205 C CA . ILE A 1 165 ? -7.336 2.998 20.675 1.00 92.44 165 ILE A CA 1
ATOM 1206 C C . ILE A 1 165 ? -6.075 3.865 20.821 1.00 92.44 165 ILE A C 1
ATOM 1208 O O . ILE A 1 165 ? -5.258 3.905 19.901 1.00 92.44 165 ILE A O 1
ATOM 1212 N N . LEU A 1 166 ? -5.830 4.468 21.991 1.00 92.56 166 LEU A N 1
ATOM 1213 C CA . LEU A 1 166 ? -4.608 5.253 22.243 1.00 92.56 166 LEU A CA 1
ATOM 1214 C C . LEU A 1 166 ? -3.321 4.435 22.080 1.00 92.56 166 LEU A C 1
ATOM 1216 O O . LEU A 1 166 ? -2.329 4.934 21.543 1.00 92.56 166 LEU A O 1
ATOM 1220 N N . GLN A 1 167 ? -3.307 3.181 22.534 1.00 90.75 167 GLN A N 1
ATOM 1221 C CA . GLN A 1 167 ? -2.150 2.295 22.377 1.00 90.75 167 GLN A CA 1
ATOM 1222 C C . GLN A 1 167 ? -1.843 2.033 20.901 1.00 90.75 167 GLN A C 1
ATOM 1224 O O . GLN A 1 167 ? -0.683 2.131 20.496 1.00 90.75 167 GLN A O 1
ATOM 1229 N N . ARG A 1 168 ? -2.874 1.784 20.085 1.00 87.00 168 ARG A N 1
ATOM 1230 C CA . ARG A 1 168 ? -2.735 1.603 18.632 1.00 87.00 168 ARG A CA 1
ATOM 1231 C C . ARG A 1 168 ? -2.225 2.872 17.944 1.00 87.00 168 ARG A C 1
ATOM 1233 O O . ARG A 1 168 ? -1.315 2.785 17.126 1.00 87.00 168 ARG A O 1
ATOM 1240 N N . VAL A 1 169 ? -2.744 4.043 18.320 1.00 86.12 169 VAL A N 1
ATOM 1241 C CA . VAL A 1 169 ? -2.313 5.350 17.780 1.00 86.12 169 VAL A CA 1
ATOM 1242 C C . VAL A 1 169 ? -0.847 5.643 18.108 1.00 86.12 169 VAL A C 1
ATOM 1244 O O . VAL A 1 169 ? -0.106 6.151 17.271 1.00 86.12 169 VAL A O 1
ATOM 1247 N N . THR A 1 170 ? -0.409 5.303 19.321 1.00 82.38 170 THR A N 1
ATOM 1248 C CA . THR A 1 170 ? 0.949 5.600 19.811 1.00 82.38 170 THR A CA 1
ATOM 1249 C C . THR A 1 170 ? 1.984 4.518 19.491 1.00 82.38 170 THR A C 1
ATOM 1251 O O . THR A 1 170 ? 3.150 4.670 19.860 1.00 82.38 170 THR A O 1
ATOM 1254 N N . GLY A 1 171 ? 1.589 3.428 18.822 1.00 69.69 171 GLY A N 1
ATOM 1255 C CA . GLY A 1 171 ? 2.477 2.304 18.503 1.00 69.69 171 GLY A CA 1
ATOM 1256 C C . GLY A 1 171 ? 2.928 1.504 19.730 1.00 69.69 171 GLY A C 1
ATOM 1257 O O . GLY A 1 171 ? 4.002 0.910 19.714 1.00 69.69 171 GLY A O 1
ATOM 1258 N N . ARG A 1 172 ? 2.137 1.519 20.810 1.00 59.78 172 ARG A N 1
ATOM 1259 C CA . ARG A 1 172 ? 2.392 0.799 22.074 1.00 59.78 172 ARG A CA 1
ATOM 1260 C C . ARG A 1 172 ? 1.538 -0.468 22.221 1.00 59.78 172 ARG A C 1
ATOM 1262 O O . ARG A 1 172 ? 1.283 -0.888 23.348 1.00 59.78 172 ARG A O 1
ATOM 1269 N N . ALA A 1 173 ? 1.053 -0.997 21.099 1.00 52.44 173 ALA A N 1
ATOM 1270 C CA . ALA A 1 173 ? 0.212 -2.189 21.038 1.00 52.44 173 ALA A CA 1
ATOM 1271 C C . ALA A 1 173 ? 1.012 -3.471 21.307 1.00 52.44 173 ALA A C 1
ATOM 1273 O O . ALA A 1 173 ? 2.161 -3.560 20.817 1.00 52.44 173 ALA A O 1
#

Solvent-accessible surface area (backbone atoms only — not comparable to full-atom values): 9559 Å² total; per-residue (Å²): 112,40,73,45,73,71,34,78,41,44,13,34,40,34,35,36,39,35,44,43,55,68,34,38,40,81,49,78,77,68,44,76,18,76,52,50,75,86,44,53,65,52,69,46,65,88,48,86,34,41,35,43,38,38,39,43,46,83,58,45,33,70,44,67,37,32,56,30,36,64,42,66,39,83,66,40,54,59,54,39,71,27,57,34,41,64,46,74,84,44,52,24,29,64,88,65,50,66,75,90,81,88,77,81,64,52,70,51,73,34,44,40,99,86,70,44,46,57,34,38,69,86,69,81,81,59,73,39,68,66,25,16,48,47,23,39,35,26,47,69,66,77,42,84,82,54,74,57,32,27,70,83,69,80,86,56,46,32,61,64,25,18,50,53,38,41,26,57,59,71,71,68,108

Nearest PDB structures (foldseek):
  2xdh-assembly1_A  TM=9.262E-01  e=4.393E-08  Archaeoglobus fulgidus
  2vo8-assembly1_A  TM=7.772E-01  e=1.730E-03  Clostridium perfringens
  8xer-assembly1_A  TM=4.899E-01  e=9.770E-01  Homo sapiens
  8xen-assembly1_A  TM=4.260E-01  e=6.825E-01  Homo sapiens
  9deq-assembly1_A  TM=3.457E-01  e=1.776E+00  Homo sapiens

pLDDT: mean 94.37, std 6.12, range [52.44, 98.62]

Secondary structure (DSSP, 8-state):
-EEEEEEEEEEEEEEEEE--TTTEEE-S--EE-GGGTT-EEEEE--STTEEEEEEEEEEEEEEEEEEEE--EEE-SPTT-EEEEEEEEEEEE-TTS---------EEEE---TTSPPTT-SS-SS---HHHHHHHHHHHTTSS---GGG--S-SSS--HHHHHHHHHHHHT--

Sequence (173 aa):
PVYLLRSDNVANINFEITYDANVAVPDGDLVAGNLLGGRLFSANPGDPGIVRVGFSGTDGVFGTGTVAWIPFRAVGQPGQRTVLSVTVSTINEPNGAEPAIDRINGAIMIVDANGLTPGDCDGNGYLTEYDAFCALQMSVQLRPVQLTLDIDNDGAVTSRDATIILQRVTGRA